Protein AF-A0A2S6QUF6-F1 (afdb_monomer)

Secondary structure (DSSP, 8-state):
----EEEEE--GGGHHHHHHHHHHH-SS----HHHHHHHHHSTTEEEEEEEETTEEEEEEEEES--

Nearest PDB structures (foldseek):
  6wqb-assembly1_A  TM=8.837E-01  e=3.173E-02  Legionella hackeliae
  7n1l-assembly3_G  TM=7.905E-01  e=3.630E-02  Brucella abortus 2308
  7n1l-assembly7_P  TM=7.858E-01  e=2.093E-01  Brucella abortus 2308
  7n1l-assembly8_N  TM=7.776E-01  e=2.562E-01  Brucella abortus 2308
  5trm-assembly1_T  TM=5.476E-01  e=3.354E-01  Homo sapiens

Mean predicted aligned error: 4.26 Å

pLDDT: mean 90.78, std 10.28, range [51.62, 97.94]

Foldseek 3Di:
DDKDKDKDKDALVCLCVQLVLQVVPDDPPRCHSVNSSVQRPDPQKIWIFIAIPNRTNHIDIDHPDD

Solvent-accessible surface area (backbone atoms only — not comparable to full-atom values): 3936 Å² total; per-residue (Å²): 134,88,85,49,76,47,77,42,78,57,53,63,87,46,18,65,59,50,21,53,52,36,55,76,75,36,96,84,78,54,51,45,41,69,55,43,37,51,48,55,66,36,85,61,39,48,37,39,34,34,27,49,74,88,40,80,78,46,72,50,80,46,62,80,71,133

Structure (mmCIF, N/CA/C/O backbone):
data_AF-A0A2S6QUF6-F1
#
_entry.id   AF-A0A2S6QUF6-F1
#
loop_
_atom_site.group_PDB
_atom_site.id
_atom_site.type_symbol
_atom_site.label_atom_id
_atom_site.label_alt_id
_atom_site.label_comp_id
_atom_site.label_asym_id
_atom_site.label_entity_id
_atom_site.label_seq_id
_atom_site.pdbx_PDB_ins_code
_atom_site.Cartn_x
_atom_site.Cartn_y
_atom_site.Cartn_z
_atom_site.occupancy
_atom_site.B_iso_or_equiv
_atom_site.auth_seq_id
_atom_site.auth_comp_id
_atom_site.auth_asym_id
_atom_site.auth_atom_id
_atom_site.pdbx_PDB_model_num
ATOM 1 N N . MET A 1 1 ? -22.802 4.862 17.394 1.00 57.59 1 MET A N 1
ATOM 2 C CA . MET A 1 1 ? -21.344 5.099 17.330 1.00 57.59 1 MET A CA 1
ATOM 3 C C . MET A 1 1 ? -21.063 5.806 16.015 1.00 57.59 1 MET A C 1
ATOM 5 O O . MET A 1 1 ? -21.579 5.347 15.004 1.00 57.59 1 MET A O 1
ATOM 9 N N . ASN A 1 2 ? -20.354 6.937 16.024 1.00 76.44 2 ASN A N 1
ATOM 10 C CA . ASN A 1 2 ? -20.014 7.651 14.789 1.00 76.44 2 ASN A CA 1
ATOM 11 C C . ASN A 1 2 ? -18.724 7.060 14.223 1.00 76.44 2 ASN A C 1
ATOM 13 O O . ASN A 1 2 ? -17.667 7.218 14.825 1.00 76.44 2 ASN A O 1
ATOM 17 N N . ASN A 1 3 ? -18.824 6.382 13.084 1.00 84.94 3 ASN A N 1
ATOM 18 C CA . ASN A 1 3 ? -17.667 5.864 12.367 1.00 84.94 3 ASN A CA 1
ATOM 19 C C . ASN A 1 3 ? -16.958 7.012 11.644 1.00 84.94 3 ASN A C 1
ATOM 21 O O . ASN A 1 3 ? -17.573 7.697 10.824 1.00 84.94 3 ASN A O 1
ATOM 25 N N . ARG A 1 4 ? -15.673 7.225 11.938 1.00 94.00 4 ARG A N 1
ATOM 26 C CA . ARG A 1 4 ? -14.844 8.231 11.267 1.00 94.00 4 ARG A CA 1
ATOM 27 C C . ARG A 1 4 ? -13.888 7.546 10.298 1.00 94.00 4 ARG A C 1
ATOM 29 O O . ARG A 1 4 ? -12.964 6.863 10.729 1.00 94.00 4 ARG A O 1
ATOM 36 N N . LEU A 1 5 ? -14.106 7.776 9.005 1.00 96.56 5 LEU A N 1
ATOM 37 C CA . LEU A 1 5 ? -13.207 7.367 7.929 1.00 96.56 5 LEU A CA 1
ATOM 38 C C . LEU A 1 5 ? -12.292 8.535 7.547 1.00 96.56 5 LEU A C 1
ATOM 40 O O . LEU A 1 5 ? -12.765 9.640 7.273 1.00 96.56 5 LEU A O 1
ATOM 44 N N . THR A 1 6 ? -10.988 8.290 7.527 1.00 97.06 6 THR A N 1
ATOM 45 C CA . THR A 1 6 ? -9.967 9.253 7.100 1.00 97.06 6 THR A CA 1
ATOM 46 C C . THR A 1 6 ? 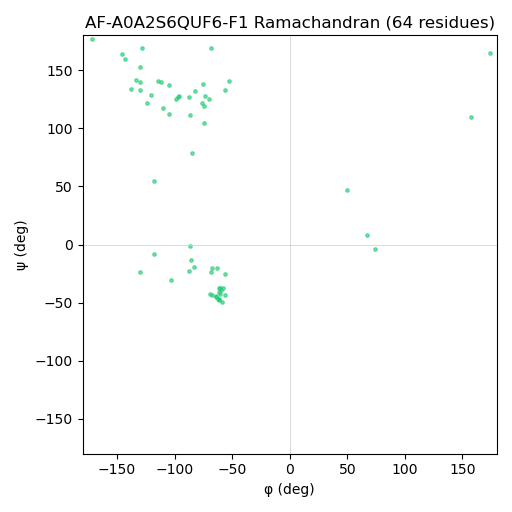-9.027 8.626 6.086 1.00 97.06 6 THR A C 1
ATOM 48 O O . THR A 1 6 ? -8.813 7.417 6.104 1.00 97.06 6 THR A O 1
ATOM 51 N N . PHE A 1 7 ? -8.447 9.463 5.231 1.00 97.31 7 PHE A N 1
ATOM 52 C CA . PHE A 1 7 ? -7.462 9.054 4.238 1.00 97.31 7 PHE A CA 1
ATOM 53 C C . PHE A 1 7 ? -6.155 9.800 4.480 1.00 97.31 7 PHE A C 1
ATOM 55 O O . PHE A 1 7 ? -6.160 11.028 4.586 1.00 97.31 7 PHE A O 1
ATOM 62 N N . LEU A 1 8 ? -5.048 9.064 4.554 1.00 97.12 8 LEU A N 1
ATOM 63 C CA . LEU A 1 8 ? -3.702 9.624 4.667 1.00 97.12 8 LEU A CA 1
ATOM 64 C C . LEU A 1 8 ? -2.899 9.298 3.406 1.00 97.12 8 LEU A C 1
ATOM 66 O O . LEU A 1 8 ? -3.025 8.180 2.905 1.00 97.12 8 LEU A O 1
ATOM 70 N N . PRO A 1 9 ? -2.073 10.220 2.881 1.00 97.06 9 PRO A N 1
ATOM 71 C CA . PRO A 1 9 ? -1.128 9.884 1.824 1.00 97.06 9 PRO A CA 1
ATOM 72 C C . PRO A 1 9 ? -0.210 8.741 2.266 1.00 97.06 9 PRO A C 1
ATOM 74 O O . PRO A 1 9 ? 0.347 8.778 3.365 1.00 97.06 9 PRO A O 1
ATOM 77 N N . VAL A 1 10 ? -0.039 7.736 1.410 1.00 96.75 10 VAL A N 1
ATOM 78 C CA 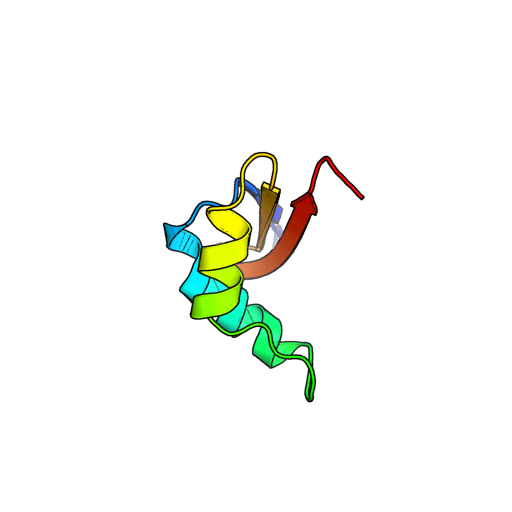. VAL A 1 10 ? 0.911 6.648 1.6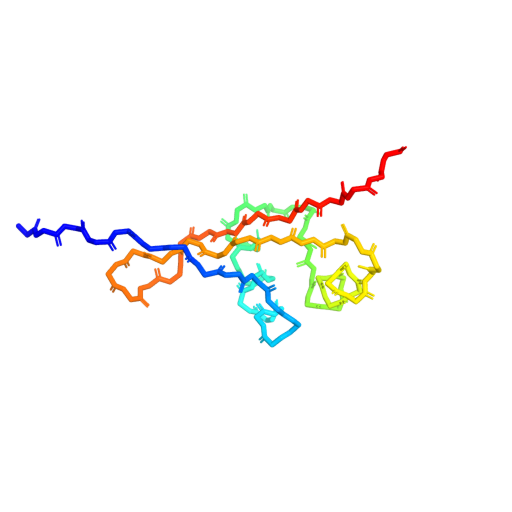68 1.00 96.75 10 VAL A CA 1
ATOM 79 C C . VAL A 1 10 ? 2.326 7.159 1.422 1.00 96.75 10 VAL A C 1
ATOM 81 O O . VAL A 1 10 ? 2.602 7.852 0.444 1.00 96.75 10 VAL A O 1
ATOM 84 N N . SER A 1 11 ? 3.230 6.779 2.313 1.00 95.50 11 SER A N 1
ATOM 85 C CA . SER A 1 11 ? 4.671 7.006 2.204 1.00 95.50 11 SER A CA 1
ATOM 86 C C . SER A 1 11 ? 5.414 5.690 2.419 1.00 95.50 11 SER A C 1
ATOM 88 O O . SER A 1 11 ? 4.828 4.713 2.890 1.00 95.50 11 SER A O 1
ATOM 90 N N . ILE A 1 12 ? 6.717 5.672 2.138 1.00 96.56 12 ILE A N 1
ATOM 91 C CA . ILE A 1 12 ? 7.569 4.482 2.295 1.00 96.56 12 ILE A CA 1
ATOM 92 C C . ILE A 1 12 ? 7.553 3.880 3.714 1.00 96.56 12 ILE A C 1
ATOM 94 O O . ILE A 1 12 ? 7.785 2.683 3.882 1.00 96.56 12 ILE A O 1
ATOM 98 N N . GLU A 1 13 ? 7.251 4.678 4.741 1.00 97.00 13 GLU A N 1
ATOM 99 C CA . GLU A 1 13 ? 7.140 4.225 6.136 1.00 97.00 13 GLU A CA 1
ATOM 100 C C . GLU A 1 13 ? 5.933 3.302 6.357 1.00 97.00 13 GLU A C 1
ATOM 102 O O . GLU A 1 13 ? 5.948 2.455 7.246 1.00 97.00 13 GLU A O 1
ATOM 107 N N . HIS A 1 14 ? 4.916 3.408 5.502 1.00 97.31 14 HIS A N 1
ATOM 108 C CA . HIS A 1 14 ? 3.696 2.611 5.576 1.00 97.31 14 HIS A CA 1
ATOM 109 C C . HIS A 1 14 ? 3.809 1.256 4.859 1.00 97.31 14 HIS A C 1
ATOM 111 O O . HIS A 1 14 ? 2.851 0.483 4.875 1.00 97.31 14 HIS A O 1
ATOM 117 N N . ALA A 1 15 ? 4.947 0.939 4.232 1.00 96.69 15 ALA A N 1
ATOM 118 C CA . ALA A 1 15 ? 5.107 -0.295 3.463 1.00 96.69 15 ALA A CA 1
ATOM 119 C C . ALA A 1 15 ? 4.829 -1.593 4.257 1.00 96.69 15 ALA A C 1
ATOM 121 O O . ALA A 1 15 ? 4.096 -2.431 3.729 1.00 96.69 15 ALA A O 1
ATOM 122 N N . PRO A 1 16 ? 5.291 -1.762 5.520 1.00 96.62 16 PRO A N 1
ATOM 123 C CA . PRO A 1 16 ? 4.974 -2.961 6.305 1.00 96.62 16 PRO A CA 1
ATOM 124 C C . PRO A 1 16 ? 3.467 -3.125 6.536 1.00 96.62 16 PRO A C 1
ATOM 126 O O . PRO A 1 16 ? 2.924 -4.228 6.507 1.00 96.62 16 PRO A O 1
ATOM 129 N N . LEU A 1 17 ? 2.771 -2.005 6.748 1.00 96.25 17 LEU A N 1
ATOM 130 C CA . LEU A 1 17 ? 1.331 -1.992 6.966 1.00 96.25 17 LEU A CA 1
ATOM 131 C C . LEU A 1 17 ? 0.561 -2.357 5.692 1.00 96.25 17 LEU A C 1
ATOM 133 O O . LEU A 1 17 ? -0.386 -3.135 5.763 1.00 96.25 17 LEU A O 1
ATOM 137 N N . CYS A 1 18 ? 0.971 -1.818 4.543 1.00 95.94 18 CYS A N 1
ATOM 138 C CA . CYS A 1 18 ? 0.348 -2.122 3.256 1.00 95.94 18 CYS A CA 1
ATOM 139 C C . CYS A 1 18 ? 0.530 -3.600 2.893 1.00 95.94 18 CYS A C 1
ATOM 141 O O . CYS A 1 18 ? -0.455 -4.253 2.576 1.00 95.94 18 CYS A O 1
ATOM 143 N N . ALA A 1 19 ? 1.738 -4.155 3.051 1.00 94.31 19 ALA A N 1
ATOM 144 C CA . ALA A 1 19 ? 1.993 -5.579 2.814 1.00 94.31 19 ALA A CA 1
ATOM 145 C C . ALA A 1 19 ? 1.144 -6.485 3.726 1.00 94.31 19 ALA A C 1
ATOM 147 O O . ALA A 1 19 ? 0.597 -7.494 3.283 1.00 94.31 19 ALA A O 1
ATOM 148 N N . ARG A 1 20 ? 0.954 -6.096 4.998 1.00 94.50 20 ARG A N 1
ATOM 149 C CA . ARG A 1 20 ? 0.040 -6.807 5.904 1.00 94.50 20 ARG A CA 1
ATOM 150 C C . ARG A 1 20 ? -1.400 -6.771 5.392 1.00 94.50 20 ARG A C 1
ATOM 152 O O . ARG A 1 20 ? -2.049 -7.809 5.378 1.00 94.50 20 ARG A O 1
ATOM 159 N N . LEU A 1 21 ? -1.902 -5.601 4.995 1.00 94.44 21 LEU A N 1
ATOM 160 C CA . LEU A 1 21 ? -3.257 -5.457 4.446 1.00 94.44 21 LEU A CA 1
ATOM 161 C C . LEU A 1 21 ? -3.439 -6.275 3.163 1.00 94.44 21 LEU A C 1
ATOM 163 O O . LEU A 1 21 ? -4.487 -6.884 2.977 1.00 94.44 21 LEU A O 1
ATOM 167 N N . ASP A 1 22 ? -2.407 -6.336 2.327 1.00 92.38 22 ASP A N 1
ATOM 168 C CA . ASP A 1 22 ? -2.395 -7.116 1.093 1.00 92.38 22 ASP A CA 1
ATOM 169 C C . ASP A 1 22 ? -2.544 -8.619 1.369 1.00 92.38 22 ASP A C 1
ATOM 171 O O . ASP A 1 22 ? -3.429 -9.276 0.823 1.00 92.38 22 ASP A O 1
ATOM 175 N N . SER A 1 23 ? -1.775 -9.132 2.337 1.00 90.88 23 SER A N 1
ATOM 176 C CA . SER A 1 23 ? -1.821 -10.540 2.762 1.00 90.88 23 SER A CA 1
ATOM 177 C C . SER A 1 23 ? -3.159 -10.979 3.367 1.00 90.88 23 SER A C 1
ATOM 179 O O . SER A 1 23 ? -3.444 -12.170 3.434 1.00 90.88 23 SER A O 1
ATOM 181 N N . LEU A 1 24 ? -3.981 -10.029 3.827 1.00 90.38 24 LEU A N 1
ATOM 182 C CA . LEU A 1 24 ? -5.335 -10.305 4.316 1.00 90.38 24 LEU A CA 1
ATOM 183 C C . LEU A 1 24 ? -6.360 -10.390 3.176 1.00 90.38 24 LEU A C 1
ATOM 185 O O . LEU A 1 24 ? -7.455 -10.907 3.390 1.00 90.38 24 LEU A O 1
ATOM 189 N N . CYS A 1 25 ? -6.034 -9.847 2.000 1.00 85.81 25 CYS A N 1
ATOM 190 C CA . CYS A 1 25 ? -6.951 -9.730 0.868 1.00 85.81 25 CYS A CA 1
ATOM 191 C C . CYS A 1 25 ? -6.699 -10.776 -0.225 1.00 85.81 25 CYS A C 1
ATOM 193 O O . CYS A 1 25 ? -7.646 -11.157 -0.914 1.00 85.81 25 CYS A O 1
ATOM 195 N N . PHE A 1 26 ? -5.452 -11.225 -0.404 1.00 82.25 26 PHE A N 1
ATOM 196 C CA . PHE A 1 26 ? -5.049 -12.075 -1.525 1.00 82.25 26 PHE A CA 1
ATOM 197 C C . PHE A 1 26 ? -4.266 -13.307 -1.057 1.00 82.25 26 PHE A C 1
ATOM 199 O O . PHE A 1 26 ? -3.319 -13.191 -0.288 1.00 82.25 26 PHE A O 1
ATOM 206 N N . ASP A 1 27 ? -4.629 -14.488 -1.569 1.00 72.69 27 ASP A N 1
ATOM 207 C CA . ASP A 1 27 ? -3.999 -15.760 -1.177 1.00 72.69 27 ASP A CA 1
ATOM 208 C C . ASP A 1 27 ? -2.737 -16.113 -1.994 1.00 72.69 27 ASP A C 1
ATOM 210 O O . ASP A 1 27 ? -1.919 -16.913 -1.542 1.00 72.69 27 ASP A O 1
ATOM 214 N N . ALA A 1 28 ? -2.570 -15.565 -3.207 1.00 63.81 28 ALA A N 1
ATOM 215 C CA . ALA A 1 28 ? -1.539 -16.017 -4.159 1.00 63.81 28 ALA A CA 1
ATOM 216 C C . ALA A 1 28 ? -0.665 -14.905 -4.771 1.00 63.81 28 ALA A C 1
ATOM 218 O O . ALA A 1 28 ? 0.460 -15.183 -5.179 1.00 63.81 28 ALA A O 1
ATOM 219 N N . GLU A 1 29 ? -1.141 -13.657 -4.811 1.00 65.75 29 GLU A N 1
ATOM 220 C CA . GLU A 1 29 ? -0.412 -12.498 -5.356 1.00 65.75 29 GLU A CA 1
ATOM 221 C C . GLU A 1 29 ? -0.174 -11.455 -4.260 1.00 65.75 29 GLU A C 1
ATOM 223 O O . GLU A 1 29 ? -0.569 -10.302 -4.382 1.00 65.75 29 GLU A O 1
ATOM 228 N N . VAL A 1 30 ? 0.436 -11.883 -3.151 1.00 77.12 30 VAL A N 1
ATOM 229 C CA . VAL A 1 30 ? 0.731 -10.986 -2.030 1.00 77.12 30 VAL A CA 1
ATOM 230 C C . VAL A 1 30 ? 1.902 -10.087 -2.395 1.00 77.12 30 VAL A C 1
ATOM 232 O O . VAL A 1 30 ? 3.022 -10.553 -2.621 1.00 77.12 30 VAL A O 1
ATOM 235 N N . PHE A 1 31 ? 1.658 -8.785 -2.401 1.00 87.75 31 PHE A N 1
ATOM 236 C CA . PHE A 1 31 ? 2.718 -7.798 -2.480 1.00 87.75 31 PHE A CA 1
ATOM 237 C C . PHE A 1 31 ? 3.429 -7.733 -1.129 1.00 87.75 31 PHE A C 1
ATOM 239 O O . PHE A 1 31 ? 2.920 -7.180 -0.152 1.00 87.75 31 PHE A O 1
ATOM 246 N N . ASP A 1 32 ? 4.622 -8.322 -1.065 1.00 91.62 32 ASP A N 1
ATOM 247 C CA . ASP A 1 32 ? 5.440 -8.271 0.140 1.00 91.62 32 ASP A CA 1
ATOM 248 C C . ASP A 1 32 ? 5.972 -6.853 0.426 1.00 91.62 32 ASP A C 1
ATOM 250 O O . ASP A 1 32 ? 5.895 -5.930 -0.393 1.00 91.62 32 ASP A O 1
ATOM 254 N N . GLU A 1 33 ? 6.532 -6.660 1.623 1.00 94.88 33 GLU A N 1
ATOM 255 C CA . GLU A 1 33 ? 7.050 -5.355 2.039 1.00 94.88 33 GLU A CA 1
ATOM 256 C C . GLU A 1 33 ? 8.122 -4.819 1.076 1.00 94.88 33 GLU A C 1
ATOM 258 O O . GLU A 1 33 ? 8.159 -3.615 0.811 1.00 94.88 33 GLU A O 1
ATOM 263 N N . SER A 1 34 ? 8.984 -5.688 0.538 1.00 95.38 34 SER A N 1
ATOM 264 C CA . SER A 1 34 ? 10.049 -5.281 -0.383 1.00 95.38 34 SER A CA 1
ATOM 265 C C . SER A 1 34 ? 9.460 -4.704 -1.667 1.00 95.38 34 SER A C 1
ATOM 267 O O . SER A 1 34 ? 9.864 -3.626 -2.117 1.00 95.38 34 SER A O 1
ATOM 269 N N . MET 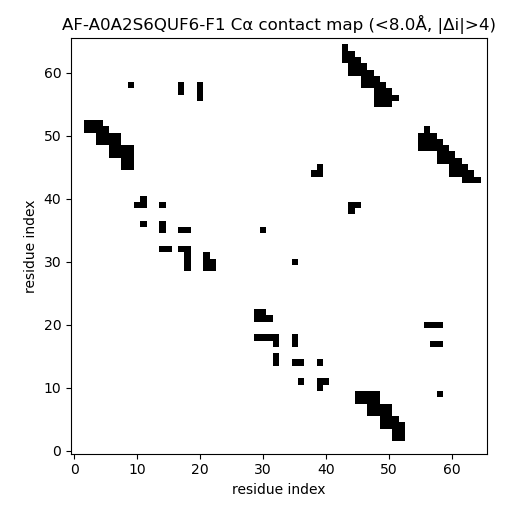A 1 35 ? 8.444 -5.372 -2.210 1.00 94.50 35 MET A N 1
ATOM 270 C CA . MET A 1 35 ? 7.775 -4.946 -3.426 1.00 94.50 35 MET A CA 1
ATOM 271 C C . MET A 1 35 ? 6.996 -3.647 -3.220 1.00 94.50 35 MET A C 1
ATOM 273 O O . MET A 1 35 ? 7.132 -2.720 -4.021 1.00 94.50 35 MET A O 1
ATOM 277 N N . ILE A 1 36 ? 6.266 -3.514 -2.109 1.00 95.56 36 ILE A N 1
ATOM 278 C CA . ILE A 1 36 ? 5.577 -2.262 -1.768 1.00 95.56 36 ILE A CA 1
ATOM 279 C C . ILE A 1 36 ? 6.572 -1.105 -1.605 1.00 95.56 36 ILE A C 1
ATOM 281 O O . ILE A 1 36 ? 6.328 -0.006 -2.108 1.00 95.56 36 ILE A O 1
ATOM 285 N N . ARG A 1 37 ? 7.720 -1.325 -0.948 1.00 96.88 37 ARG A N 1
ATOM 286 C CA . ARG A 1 37 ? 8.777 -0.302 -0.838 1.00 96.88 37 ARG A CA 1
ATOM 287 C C . ARG A 1 37 ? 9.317 0.099 -2.204 1.00 96.88 37 ARG A C 1
ATOM 289 O O . ARG A 1 37 ? 9.541 1.288 -2.431 1.00 96.88 37 ARG A O 1
ATOM 296 N N . SER A 1 38 ? 9.511 -0.865 -3.102 1.00 95.81 38 SER A N 1
ATOM 297 C CA . SER A 1 38 ? 9.951 -0.606 -4.474 1.00 95.81 38 SER A CA 1
ATOM 298 C C . SER A 1 38 ? 8.942 0.267 -5.230 1.00 95.81 38 SER A C 1
ATOM 300 O O . SER A 1 38 ? 9.318 1.302 -5.787 1.00 95.81 38 SER A O 1
ATOM 302 N N . LEU A 1 39 ? 7.647 -0.066 -5.150 1.00 94.6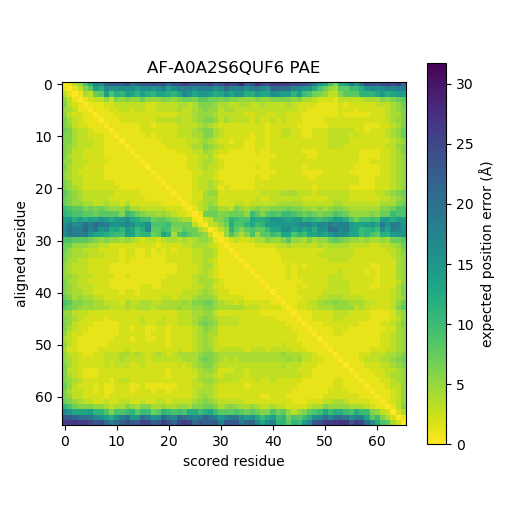9 39 LEU A N 1
ATOM 303 C CA . LEU A 1 39 ? 6.571 0.728 -5.750 1.00 94.69 39 LEU A CA 1
ATOM 304 C C . LEU A 1 39 ? 6.549 2.155 -5.193 1.00 94.69 39 LEU A C 1
ATOM 306 O O . LEU A 1 39 ? 6.573 3.111 -5.958 1.00 94.69 39 LEU A O 1
ATOM 310 N N . LEU A 1 40 ? 6.587 2.321 -3.870 1.00 95.31 40 LEU A N 1
ATOM 311 C CA . LEU A 1 40 ? 6.561 3.641 -3.223 1.00 95.31 40 LEU A CA 1
ATOM 312 C C . LEU A 1 40 ? 7.821 4.481 -3.465 1.00 95.31 40 LEU A C 1
ATOM 314 O O . LEU A 1 40 ? 7.785 5.698 -3.303 1.00 95.31 40 LEU A O 1
ATOM 318 N N . SER A 1 41 ? 8.929 3.846 -3.845 1.00 95.44 41 SER A N 1
ATOM 319 C CA . SER A 1 41 ? 10.162 4.535 -4.245 1.00 95.44 41 SER A CA 1
ATOM 320 C C . SER A 1 41 ? 10.165 4.915 -5.727 1.00 95.44 41 SER A C 1
ATOM 322 O O . SER A 1 41 ? 11.021 5.684 -6.165 1.00 95.44 41 SER A O 1
ATOM 324 N N . THR A 1 42 ? 9.233 4.373 -6.513 1.00 93.94 42 THR A N 1
ATOM 325 C CA . THR A 1 42 ? 9.137 4.653 -7.943 1.00 93.94 42 THR A CA 1
ATOM 326 C C . THR A 1 42 ? 8.575 6.061 -8.146 1.00 93.94 42 THR A C 1
ATOM 328 O O . THR A 1 42 ? 7.513 6.387 -7.606 1.00 93.94 42 THR A O 1
ATOM 331 N N . PRO A 1 43 ? 9.249 6.923 -8.933 1.00 91.44 43 PRO A N 1
ATOM 332 C CA . PRO A 1 43 ? 8.728 8.244 -9.247 1.00 91.44 43 PRO A CA 1
ATOM 333 C C . PRO A 1 43 ? 7.304 8.169 -9.799 1.00 91.44 43 PRO A C 1
ATOM 335 O O . PRO A 1 43 ? 6.977 7.294 -10.596 1.00 91.44 43 PRO A O 1
ATOM 338 N N . TYR A 1 44 ? 6.465 9.122 -9.393 1.00 91.00 44 TYR A N 1
ATOM 339 C CA . TYR A 1 44 ? 5.067 9.233 -9.825 1.00 91.00 44 TYR A CA 1
ATOM 340 C C . TYR A 1 44 ? 4.124 8.113 -9.356 1.00 91.00 44 TYR A C 1
ATOM 342 O O . TYR A 1 44 ? 2.964 8.102 -9.779 1.00 91.00 44 TYR A O 1
ATOM 350 N N . VAL A 1 45 ? 4.575 7.223 -8.467 1.00 94.44 45 VAL A N 1
ATOM 351 C CA . VAL A 1 45 ? 3.679 6.392 -7.659 1.00 94.44 45 VAL A CA 1
ATOM 352 C C . VAL A 1 45 ? 3.201 7.199 -6.456 1.00 94.44 45 VAL A C 1
ATOM 354 O O . VAL A 1 45 ? 3.983 7.854 -5.769 1.00 94.44 45 VAL A O 1
ATOM 357 N N . PHE A 1 46 ? 1.897 7.178 -6.214 1.00 94.44 46 PHE A N 1
ATOM 358 C CA . PHE A 1 46 ? 1.257 7.827 -5.076 1.00 94.44 46 PHE A CA 1
ATOM 359 C C . PHE A 1 46 ? 0.061 6.997 -4.622 1.00 94.44 46 PHE A C 1
ATOM 361 O O . PHE A 1 46 ? -0.424 6.133 -5.348 1.00 94.44 46 PHE A O 1
ATOM 368 N N . GLY A 1 47 ? -0.438 7.248 -3.419 1.00 96.12 47 GLY A N 1
ATOM 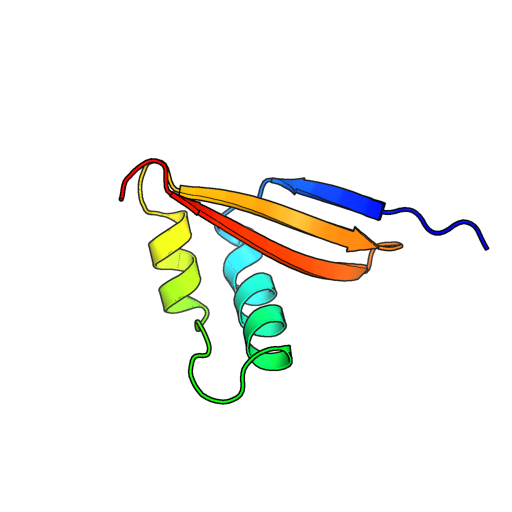369 C CA . GLY A 1 47 ? -1.532 6.454 -2.891 1.00 96.12 47 GLY A CA 1
ATOM 370 C C . GLY A 1 47 ? -2.104 6.992 -1.599 1.00 96.12 47 GLY A C 1
ATOM 371 O O . GLY A 1 47 ? -1.599 7.969 -1.040 1.00 96.12 47 GLY A O 1
ATOM 372 N N . TYR A 1 48 ? -3.151 6.326 -1.125 1.00 97.94 48 TYR A N 1
ATOM 373 C CA . TYR A 1 48 ? -3.829 6.664 0.121 1.00 97.94 48 TYR A CA 1
ATOM 374 C C . TYR A 1 48 ? -4.079 5.420 0.973 1.00 97.94 48 TYR A C 1
ATOM 376 O O . TYR A 1 48 ? -4.420 4.359 0.454 1.00 97.94 48 TYR A O 1
ATOM 384 N N . LEU A 1 49 ? -3.917 5.582 2.285 1.00 97.69 49 LEU A N 1
ATOM 385 C CA . LEU A 1 49 ? -4.269 4.622 3.323 1.00 97.69 49 LEU A CA 1
ATOM 386 C C . LEU A 1 49 ? -5.619 5.029 3.914 1.00 97.69 49 LEU A C 1
ATOM 388 O O . LEU A 1 49 ? -5.782 6.164 4.367 1.00 97.69 49 LEU A O 1
ATOM 392 N N . ALA A 1 50 ? -6.575 4.108 3.917 1.00 97.62 50 ALA A N 1
ATOM 393 C CA . ALA A 1 50 ? -7.870 4.278 4.555 1.00 97.62 50 ALA A CA 1
ATOM 394 C C . ALA A 1 50 ? -7.791 3.856 6.028 1.00 97.62 50 ALA A C 1
ATOM 396 O O . ALA A 1 50 ? -7.369 2.742 6.342 1.00 97.62 50 ALA A O 1
ATOM 397 N N . ILE A 1 51 ? -8.224 4.744 6.923 1.00 97.06 51 ILE A N 1
ATOM 398 C CA . ILE A 1 51 ? -8.239 4.530 8.372 1.00 97.06 51 ILE A CA 1
ATOM 399 C C . ILE A 1 51 ? -9.661 4.735 8.886 1.00 97.06 51 ILE A C 1
ATOM 401 O O . ILE A 1 51 ? -10.224 5.822 8.732 1.00 97.06 51 ILE A O 1
ATOM 405 N N . LEU A 1 52 ? -10.226 3.709 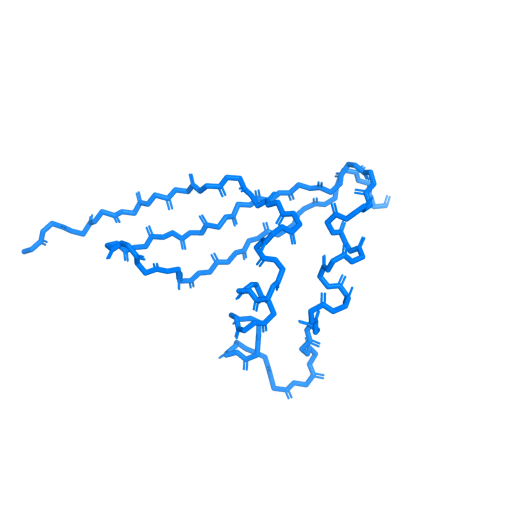9.516 1.00 97.00 52 LEU A N 1
ATOM 406 C CA . LEU A 1 52 ? -11.533 3.737 10.159 1.00 97.00 52 LEU A CA 1
ATOM 407 C C . LEU A 1 52 ? -11.340 3.659 11.671 1.00 97.00 52 LEU A C 1
ATOM 409 O O . LEU A 1 52 ? -10.843 2.660 12.171 1.00 97.00 52 LEU A O 1
ATOM 413 N N . ASN A 1 53 ? -11.754 4.696 12.402 1.00 95.12 53 ASN A N 1
ATOM 414 C CA . ASN A 1 53 ? -11.643 4.731 13.867 1.00 95.12 53 ASN A CA 1
ATOM 415 C C . ASN A 1 53 ? -10.226 4.369 14.375 1.00 95.12 53 ASN A C 1
ATOM 417 O O . ASN A 1 53 ? -10.091 3.566 15.289 1.00 95.12 53 ASN A O 1
ATOM 421 N N . GLU A 1 54 ? -9.189 4.960 13.766 1.00 92.81 54 GLU A N 1
ATOM 422 C CA . GLU A 1 54 ? -7.756 4.726 14.062 1.00 92.81 54 GLU A CA 1
ATOM 423 C C . GLU A 1 54 ? -7.180 3.386 13.570 1.00 92.81 54 GLU A C 1
ATOM 425 O O . GLU A 1 54 ? -5.966 3.188 13.619 1.00 92.81 54 GLU A O 1
ATOM 430 N N . GLU A 1 55 ? -8.001 2.505 12.997 1.00 94.25 55 GLU A N 1
ATOM 431 C CA . GLU A 1 55 ? -7.552 1.241 12.419 1.00 94.25 55 GLU A CA 1
ATOM 432 C C . GLU A 1 55 ? -7.348 1.357 10.898 1.00 94.25 55 GLU A C 1
ATOM 434 O O . GLU A 1 55 ? -8.259 1.785 10.184 1.00 94.25 55 GLU A O 1
ATOM 439 N N . PRO A 1 56 ? -6.177 0.980 10.355 1.00 95.19 56 PRO A N 1
ATOM 440 C CA . PRO A 1 56 ? -5.980 0.896 8.913 1.00 95.19 56 PRO A CA 1
ATOM 441 C C . PRO A 1 56 ? -6.774 -0.267 8.318 1.00 95.19 56 PRO A C 1
ATOM 443 O O . PRO A 1 56 ? -6.586 -1.410 8.729 1.00 95.19 56 PRO A O 1
ATOM 446 N N . ILE A 1 57 ? -7.612 0.017 7.322 1.00 95.88 57 ILE A N 1
ATOM 447 C CA . ILE A 1 57 ? -8.538 -0.969 6.734 1.00 95.88 57 ILE A CA 1
ATOM 448 C C . ILE A 1 57 ? -8.292 -1.252 5.250 1.00 95.88 57 ILE A C 1
ATOM 450 O O . ILE A 1 57 ? -8.918 -2.139 4.681 1.00 95.88 57 ILE A O 1
ATOM 454 N N . GLY A 1 58 ? -7.410 -0.497 4.598 1.00 95.81 58 GLY A N 1
ATOM 455 C CA . GLY A 1 58 ? -7.107 -0.690 3.184 1.00 95.81 58 GLY A CA 1
ATOM 456 C C . GLY A 1 58 ? -6.183 0.388 2.645 1.00 95.81 58 GLY A C 1
ATOM 457 O O . GLY A 1 58 ? -6.003 1.435 3.268 1.00 95.81 58 GLY A O 1
ATOM 458 N N . TYR A 1 59 ? -5.600 0.140 1.481 1.00 96.50 59 TYR A N 1
ATOM 459 C CA . TYR A 1 59 ? -4.749 1.098 0.790 1.00 96.50 59 TYR A CA 1
ATOM 460 C C . TYR A 1 59 ? -4.965 1.002 -0.721 1.00 96.50 59 TYR A C 1
ATOM 462 O O . TYR A 1 59 ? -5.474 0.003 -1.224 1.00 96.50 59 TYR A O 1
ATOM 470 N N . ALA A 1 60 ? -4.590 2.053 -1.441 1.00 95.44 60 ALA A N 1
ATOM 471 C CA . ALA A 1 60 ? -4.533 2.045 -2.895 1.00 95.44 60 ALA A CA 1
ATOM 472 C C . ALA A 1 60 ? -3.262 2.755 -3.352 1.00 95.44 60 ALA A C 1
ATOM 474 O O . ALA A 1 60 ? -2.964 3.848 -2.863 1.00 95.44 60 ALA A O 1
ATOM 475 N N . LEU A 1 61 ? -2.543 2.144 -4.292 1.00 94.56 61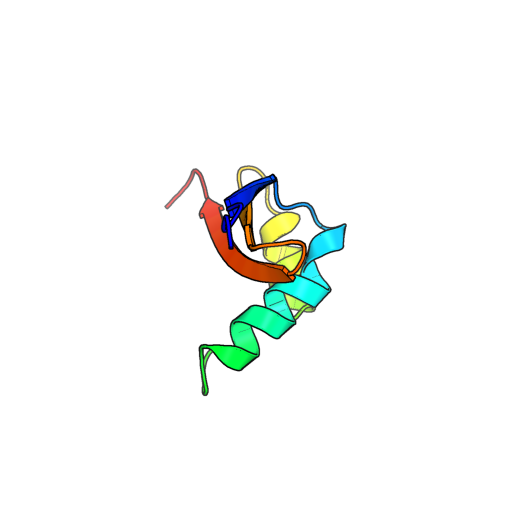 LEU A N 1
ATOM 476 C CA . LEU A 1 61 ? -1.418 2.750 -4.997 1.00 94.56 61 LEU A CA 1
ATOM 477 C C . LEU A 1 61 ? -1.798 2.964 -6.460 1.00 94.56 61 LEU A C 1
ATOM 479 O O . LEU A 1 61 ? -2.423 2.112 -7.085 1.00 94.56 61 LEU A O 1
ATOM 483 N N . CYS A 1 62 ? -1.385 4.099 -7.000 1.00 94.31 62 CYS A N 1
ATOM 484 C CA . CYS A 1 62 ? -1.579 4.497 -8.382 1.00 94.31 62 CYS A CA 1
ATOM 485 C C . CYS A 1 62 ? -0.231 4.946 -8.947 1.00 94.31 62 CYS A C 1
ATOM 487 O O . CYS A 1 62 ? 0.508 5.664 -8.275 1.00 94.31 62 CYS A O 1
ATOM 489 N N . SER A 1 63 ? 0.074 4.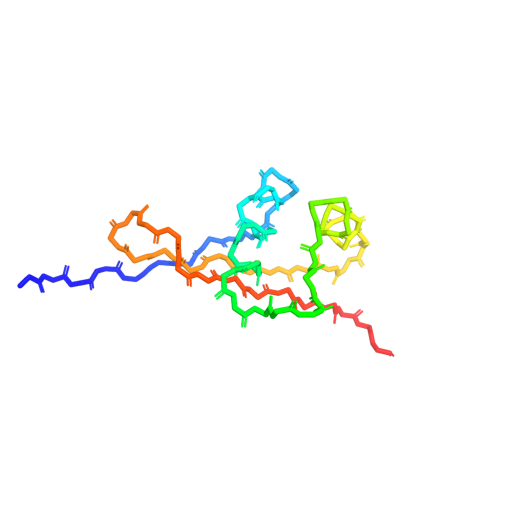595 -10.194 1.00 91.06 63 SER A N 1
ATOM 490 C CA . SER A 1 63 ? 1.182 5.186 -10.947 1.00 91.06 63 SER A CA 1
ATOM 491 C C . SER A 1 63 ? 0.636 6.154 -11.993 1.00 91.06 63 SER A C 1
ATOM 493 O O . SER A 1 63 ? -0.338 5.870 -12.693 1.00 91.06 63 SER A O 1
ATOM 495 N N . LYS A 1 64 ? 1.275 7.316 -12.146 1.00 77.50 64 LYS A N 1
ATOM 496 C CA . LYS A 1 64 ? 1.056 8.158 -13.328 1.00 77.50 64 LYS A CA 1
ATOM 497 C C . LYS A 1 64 ? 1.969 7.665 -14.453 1.00 77.50 64 LYS A C 1
ATOM 499 O O . LYS A 1 64 ? 3.026 8.236 -14.696 1.00 77.50 64 LYS A O 1
ATOM 504 N N . GLY A 1 65 ? 1.555 6.583 -15.103 1.00 63.84 65 GLY A N 1
ATOM 505 C CA . GLY A 1 65 ? 2.267 5.965 -16.221 1.00 63.84 65 GLY A CA 1
ATOM 506 C C . GLY A 1 65 ? 1.863 4.503 -16.356 1.00 63.84 65 GLY A C 1
ATOM 507 O O . GLY A 1 65 ? 2.184 3.706 -15.475 1.00 63.84 65 GLY A O 1
ATOM 508 N N . GLY A 1 66 ? 1.123 4.200 -17.423 1.00 51.62 66 GLY A N 1
ATOM 509 C CA . GLY A 1 66 ? 0.923 2.855 -17.956 1.00 51.62 66 GLY A CA 1
ATOM 510 C C . GLY A 1 66 ? 1.706 2.729 -19.250 1.00 51.62 66 GLY A C 1
ATOM 511 O O . GLY A 1 66 ? 1.710 3.732 -20.003 1.00 51.62 66 GLY A O 1
#

Sequence (66 aa):
MNNRLTFLPVSIEHAPLCARLDSLCFDAEVFDESMIRSLLSTPYVFGYLAILNEEPIGYALCSKGG

Radius of gyration: 12.39 Å; Cα contacts (8 Å, |Δi|>4): 88; chains: 1; bounding box: 32×26×35 Å